Protein AF-A0A5J9TSY9-F1 (afdb_monomer)

Foldseek 3Di:
DCPVVVVVVVVVVVVVVVVVVVVVPDPPQCPVLLVQLCVQCLQQFFPDDDGDQHDPSNLVSLVPGQLLSSQVPQEPVNCVTGPLVSSQVNCVVSVNHHDAQRGRYPDHRHDPDPDVVCVVVVVPDDDDDDDDDDDDDDDDDDDDPDDDDD

Solvent-accessible surface area (backbone atoms only — not comparable to full-atom values): 9417 Å² total; per-residue (Å²): 144,57,68,84,60,48,53,60,52,52,52,52,53,50,52,50,54,50,56,65,59,54,68,76,78,50,86,81,72,45,57,69,48,39,53,49,36,48,71,56,30,41,81,33,22,33,53,68,80,73,85,41,85,74,53,71,70,24,46,51,40,55,66,75,39,61,59,57,54,32,21,65,70,39,45,77,74,53,51,72,54,29,27,51,70,40,45,48,50,49,28,41,78,62,74,46,63,59,64,67,71,39,57,28,44,95,43,65,39,66,73,79,81,82,50,84,77,59,66,77,60,71,80,74,76,84,75,79,85,77,78,85,76,88,82,86,82,90,82,88,79,86,82,83,82,79,76,86,86,135

InterPro domains:
  IPR016140 Bifunctional inhibitor/plant lipid transfer protein/seed storage helical domain [PF14368] (18-104)
  IPR036312 Bifunctional inhibitor/plant lipid transfer protein/seed storage helical domain superfamily [G3DSA:1.10.110.10] (27-101)

Structure (mmCIF, N/CA/C/O backbone):
data_AF-A0A5J9TSY9-F1
#
_entry.id   AF-A0A5J9TSY9-F1
#
loop_
_atom_site.group_PDB
_atom_site.id
_atom_site.type_symbol
_atom_site.label_atom_id
_atom_site.label_alt_id
_atom_site.label_comp_id
_atom_site.label_asym_id
_atom_site.label_entity_id
_atom_site.label_seq_id
_atom_site.pdbx_PDB_ins_code
_atom_site.Cartn_x
_atom_site.Cartn_y
_atom_site.Cartn_z
_atom_site.occupancy
_atom_site.B_iso_or_equiv
_atom_site.auth_seq_id
_atom_site.auth_comp_id
_atom_site.auth_asym_id
_atom_site.auth_atom_id
_atom_site.pdbx_PDB_model_num
ATOM 1 N N . MET A 1 1 ? -5.696 26.879 50.122 1.00 52.91 1 MET A N 1
ATOM 2 C CA . MET A 1 1 ? -6.184 27.651 48.958 1.00 52.91 1 MET A CA 1
ATOM 3 C C . MET A 1 1 ? -5.716 26.985 47.665 1.00 52.91 1 MET A C 1
ATOM 5 O O . MET A 1 1 ? -4.728 27.413 47.099 1.00 52.91 1 MET A O 1
ATOM 9 N N . THR A 1 2 ? -6.367 25.924 47.191 1.00 59.03 2 THR A N 1
ATOM 10 C CA . THR A 1 2 ? -5.987 25.299 45.899 1.00 59.03 2 THR A CA 1
ATOM 11 C C . THR A 1 2 ? -7.194 24.844 45.076 1.00 59.03 2 THR A C 1
ATOM 13 O O . THR A 1 2 ? -7.030 24.265 44.011 1.00 59.03 2 THR A O 1
ATOM 16 N N . MET A 1 3 ? -8.429 25.166 45.481 1.00 60.69 3 MET A N 1
ATOM 17 C CA . MET A 1 3 ? -9.629 24.789 44.714 1.00 60.69 3 MET A CA 1
ATOM 18 C C . MET A 1 3 ? -9.747 25.540 43.376 1.00 60.69 3 MET A C 1
ATOM 20 O O . MET A 1 3 ? -10.256 24.981 42.415 1.00 60.69 3 MET A O 1
ATOM 24 N N . LYS A 1 4 ? -9.196 26.760 43.269 1.00 62.47 4 LYS A N 1
ATOM 25 C CA . LYS A 1 4 ? -9.223 27.566 42.030 1.00 62.47 4 LYS A CA 1
ATOM 26 C C . LYS A 1 4 ? -8.363 26.991 40.899 1.00 62.47 4 LYS A C 1
ATOM 28 O O . LYS A 1 4 ? -8.688 27.205 39.742 1.00 62.47 4 LYS A O 1
ATOM 33 N N . VAL A 1 5 ? -7.303 26.249 41.233 1.00 71.19 5 VAL A N 1
ATOM 34 C CA . VAL A 1 5 ? -6.405 25.603 40.254 1.00 71.19 5 VAL A CA 1
ATOM 35 C C . VAL A 1 5 ? -6.783 24.132 40.043 1.00 71.19 5 VAL A C 1
ATOM 37 O O . VAL A 1 5 ? -6.597 23.589 38.963 1.00 71.19 5 VAL A O 1
ATOM 40 N N . THR A 1 6 ? -7.410 23.497 41.037 1.00 71.00 6 THR A N 1
ATOM 41 C CA . THR A 1 6 ? -7.872 22.103 40.923 1.00 71.00 6 THR A CA 1
ATOM 42 C C . THR A 1 6 ? -9.030 21.958 39.928 1.00 71.00 6 THR A C 1
ATOM 44 O O . THR A 1 6 ? -9.054 21.003 39.160 1.00 71.00 6 THR A O 1
ATOM 47 N N . ILE A 1 7 ? -9.964 22.917 39.889 1.00 76.75 7 ILE A N 1
ATOM 48 C CA . ILE A 1 7 ? -11.104 22.896 38.954 1.00 76.75 7 ILE A CA 1
ATOM 49 C C . ILE A 1 7 ? -10.658 22.902 37.476 1.00 76.75 7 ILE A C 1
ATOM 51 O O . ILE A 1 7 ? -11.081 22.005 36.749 1.00 76.75 7 ILE A O 1
ATOM 55 N N . PRO A 1 8 ? -9.792 23.823 36.997 1.00 78.06 8 PRO A N 1
ATOM 56 C CA . PRO A 1 8 ? -9.350 23.799 35.602 1.00 78.06 8 PRO A CA 1
ATOM 57 C C . PRO A 1 8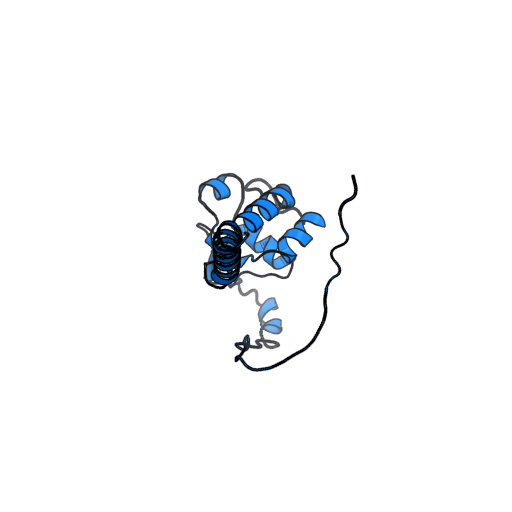 ? -8.531 22.546 35.262 1.00 78.06 8 PRO A C 1
ATOM 59 O O . PRO A 1 8 ? -8.654 22.034 34.153 1.00 78.06 8 PRO A O 1
ATOM 62 N N . ILE A 1 9 ? -7.764 21.997 36.214 1.00 81.81 9 ILE A N 1
ATOM 63 C CA . ILE A 1 9 ? -7.042 20.728 36.022 1.00 81.81 9 ILE A CA 1
ATOM 64 C C . ILE A 1 9 ? -8.026 19.567 35.821 1.00 81.81 9 ILE A C 1
ATOM 66 O O . ILE A 1 9 ? -7.845 18.766 34.907 1.00 81.81 9 ILE A O 1
ATOM 70 N N . LEU A 1 10 ? -9.091 19.487 36.625 1.00 81.38 10 LEU A N 1
ATOM 71 C CA . LEU A 1 10 ? -10.118 18.449 36.485 1.00 81.38 10 LEU A CA 1
ATOM 72 C C . LEU A 1 10 ? -10.857 18.549 35.145 1.00 81.38 10 LEU A C 1
ATOM 74 O O . LEU A 1 10 ? -11.075 17.528 34.495 1.00 81.38 10 LEU A O 1
ATOM 78 N N . VAL A 1 11 ? -11.187 19.766 34.704 1.00 85.38 11 VAL A N 1
ATOM 79 C CA . VAL A 1 11 ? -11.820 20.002 33.395 1.00 85.38 11 VAL A CA 1
ATOM 80 C C . VAL A 1 11 ? -10.889 19.587 32.255 1.00 85.38 11 VAL A C 1
ATOM 82 O O . VAL A 1 11 ? -11.332 18.924 31.320 1.00 85.38 11 VAL A O 1
ATOM 85 N N . PHE A 1 12 ? -9.598 19.911 32.349 1.00 81.06 12 PHE A N 1
ATOM 86 C CA . PHE A 1 12 ? -8.607 19.539 31.340 1.00 81.06 12 PHE A CA 1
ATOM 87 C C . PHE A 1 12 ? -8.423 18.019 31.240 1.00 81.06 12 PHE A C 1
ATOM 89 O O . PHE A 1 12 ? -8.441 17.460 30.144 1.00 81.06 12 PHE A O 1
ATOM 96 N N . VAL A 1 13 ? -8.324 17.327 32.381 1.00 82.81 13 VAL A N 1
ATOM 97 C CA . VAL A 1 13 ? -8.238 15.860 32.422 1.00 82.81 13 VAL A CA 1
ATOM 98 C C . VAL A 1 13 ? -9.510 15.229 31.855 1.00 82.81 13 VAL A C 1
ATOM 100 O O . VAL A 1 13 ? -9.420 14.297 31.057 1.00 82.81 13 VAL A O 1
ATOM 103 N N . PHE A 1 14 ? -10.692 15.736 32.208 1.00 79.06 14 PHE A N 1
ATOM 104 C CA . PHE A 1 14 ? -11.956 15.227 31.674 1.00 79.06 14 PHE A CA 1
ATOM 105 C C . PHE A 1 14 ? -12.041 15.408 30.154 1.00 79.06 14 PHE A C 1
ATOM 107 O O . PHE A 1 14 ? -12.327 14.444 29.449 1.00 79.06 14 PHE A O 1
ATOM 114 N N . ALA A 1 15 ? -11.694 16.592 29.641 1.00 78.50 15 ALA A N 1
ATOM 115 C CA . ALA A 1 15 ? -11.655 16.879 28.208 1.00 78.50 15 ALA A CA 1
ATOM 116 C C . ALA A 1 15 ? -10.664 15.980 27.447 1.00 78.50 15 ALA A C 1
ATOM 118 O O . ALA A 1 15 ? -10.973 15.531 26.346 1.00 78.50 15 ALA A O 1
ATOM 119 N N . PHE A 1 16 ? -9.509 15.658 28.037 1.00 74.88 16 PHE A N 1
ATOM 120 C CA . PHE A 1 16 ? -8.519 14.766 27.425 1.00 74.88 16 PHE A CA 1
ATOM 121 C C . 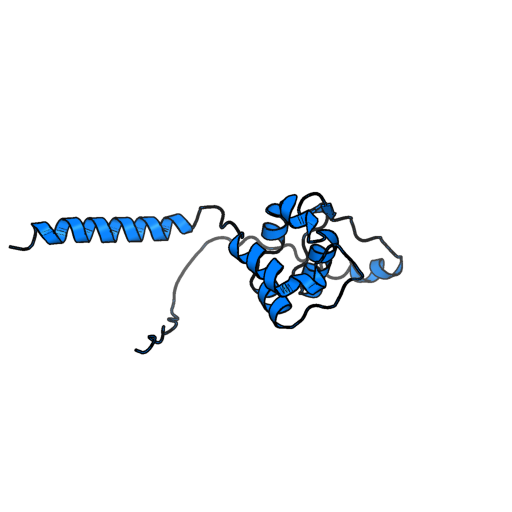PHE A 1 16 ? -8.984 13.296 27.387 1.00 74.88 16 PHE A C 1
ATOM 123 O O . PHE A 1 16 ? -8.795 12.603 26.387 1.00 74.88 16 PHE A O 1
ATOM 130 N N . ASN A 1 17 ? -9.648 12.812 28.444 1.00 72.56 17 ASN A N 1
ATOM 131 C CA . ASN A 1 17 ? -10.242 11.464 28.470 1.00 72.56 17 ASN A CA 1
ATOM 132 C C . ASN A 1 17 ? -11.418 11.337 27.488 1.00 72.56 17 ASN A C 1
ATOM 134 O O . ASN A 1 17 ? -11.547 10.348 26.774 1.00 72.56 17 ASN A O 1
ATOM 138 N N . VAL A 1 18 ? -12.243 12.379 27.409 1.00 72.25 18 VAL A N 1
ATOM 139 C CA . VAL A 1 18 ? -13.262 12.570 26.374 1.00 72.25 18 VAL A CA 1
ATOM 140 C C . VAL A 1 18 ? -12.576 12.452 25.008 1.00 72.25 18 VAL A C 1
ATOM 142 O O . VAL A 1 18 ? -12.808 11.475 24.308 1.00 72.25 18 VAL A O 1
ATOM 145 N N . PHE A 1 19 ? -11.618 13.316 24.672 1.00 63.31 19 PHE A N 1
ATOM 146 C CA . PHE A 1 19 ? -10.931 13.318 23.371 1.00 63.31 19 PHE A CA 1
ATOM 147 C C . PHE A 1 19 ? -10.300 11.968 22.970 1.00 63.31 19 PHE A C 1
ATOM 149 O O . PHE A 1 19 ? -10.428 11.543 21.824 1.00 63.31 19 PHE A O 1
ATOM 156 N N . THR A 1 20 ? -9.670 11.261 23.912 1.00 60.94 20 THR A N 1
ATOM 157 C CA . THR A 1 20 ? -9.077 9.932 23.658 1.00 60.94 20 THR A CA 1
ATOM 158 C C . THR A 1 20 ? -10.119 8.834 23.428 1.00 60.94 20 THR A C 1
ATOM 160 O O . THR A 1 20 ? -9.847 7.894 22.688 1.00 60.94 20 THR A O 1
ATOM 163 N N . THR A 1 21 ? -11.322 8.951 23.997 1.00 54.72 21 THR A N 1
ATOM 164 C CA . THR A 1 21 ? -12.419 7.991 23.769 1.00 54.72 21 THR A CA 1
ATOM 165 C C . THR A 1 21 ? -13.199 8.262 22.476 1.00 54.72 21 THR A C 1
ATOM 167 O O . THR A 1 21 ? -13.691 7.311 21.870 1.00 54.72 21 THR A O 1
ATOM 170 N N . TYR A 1 22 ? -13.241 9.506 21.972 1.00 60.03 22 TYR A N 1
ATOM 171 C CA . TYR A 1 22 ? -13.848 9.811 20.658 1.00 60.03 22 TYR A CA 1
ATOM 172 C C . TYR A 1 22 ? -13.035 9.291 19.464 1.00 60.03 22 TYR A C 1
ATOM 174 O O . TYR A 1 22 ? -13.604 9.102 18.392 1.00 60.03 22 TYR A O 1
ATOM 182 N N . GLN A 1 23 ? -11.745 8.973 19.634 1.00 55.75 23 GLN A N 1
ATOM 183 C CA . GLN A 1 23 ? -10.943 8.326 18.580 1.00 55.75 23 GLN A CA 1
ATOM 184 C C . GLN A 1 23 ? -11.368 6.871 18.286 1.00 55.75 23 GLN A C 1
ATOM 186 O O . GLN A 1 23 ? -10.805 6.234 17.402 1.00 55.75 23 GLN A O 1
ATOM 191 N N . SER A 1 24 ? -12.373 6.341 18.995 1.00 50.19 24 SER A N 1
ATOM 192 C CA . SER A 1 24 ? -12.895 4.981 18.813 1.00 50.19 24 SER A CA 1
ATOM 193 C C . SER A 1 24 ? -14.087 4.879 17.843 1.00 50.1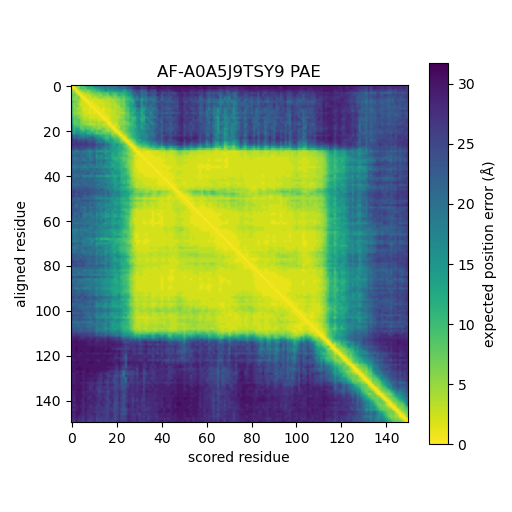9 24 SER A C 1
ATOM 195 O O . SER A 1 24 ? -14.608 3.780 17.655 1.00 50.19 24 SER A O 1
ATOM 197 N N . CYS A 1 25 ? -14.560 5.979 17.247 1.00 50.19 25 CYS A N 1
ATOM 198 C CA . CYS A 1 25 ? -15.652 5.933 16.258 1.00 50.19 25 CYS A CA 1
ATOM 199 C C . CYS A 1 25 ? -15.608 7.096 15.246 1.00 50.19 25 CYS A C 1
ATOM 201 O O . CYS A 1 25 ? -16.634 7.508 14.713 1.00 50.19 25 CYS A O 1
ATOM 203 N N . GLY A 1 26 ? -14.425 7.665 15.011 1.00 50.56 26 GLY A N 1
ATOM 204 C CA . GLY A 1 26 ? -14.143 8.378 13.766 1.00 50.56 26 GLY A CA 1
ATOM 205 C C . GLY A 1 26 ? 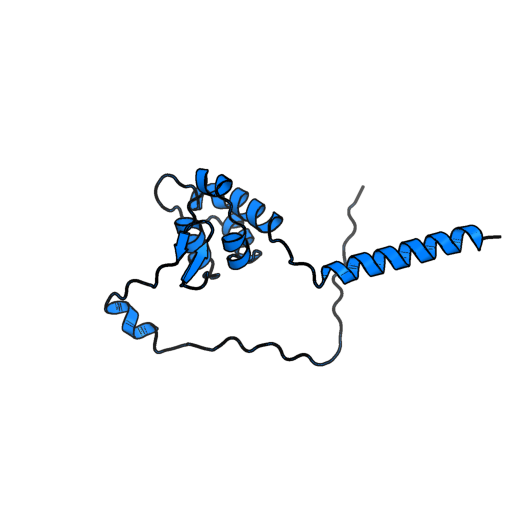-13.522 7.379 12.796 1.00 50.56 26 GLY A C 1
ATOM 206 O O . GLY A 1 26 ? -12.801 6.490 13.250 1.00 50.56 26 GLY A O 1
ATOM 207 N N . GLU A 1 27 ? -13.822 7.480 11.500 1.00 52.31 27 GLU A N 1
ATOM 208 C CA . GLU A 1 27 ? -13.092 6.759 10.449 1.00 52.31 27 GLU A CA 1
ATOM 209 C C . GLU A 1 27 ? -11.590 6.917 10.745 1.00 52.31 27 GLU A C 1
ATOM 211 O O . GLU A 1 27 ? -11.076 8.036 10.766 1.00 52.31 27 GLU A O 1
ATOM 216 N N . GLN A 1 28 ? -10.901 5.830 11.111 1.00 57.59 28 GLN A N 1
ATOM 217 C CA . GLN A 1 28 ? -9.447 5.868 11.212 1.00 57.59 28 GLN A CA 1
ATOM 218 C C . GLN A 1 28 ? -8.944 6.031 9.787 1.00 57.59 28 GLN A C 1
ATOM 220 O O . GLN A 1 28 ? -8.811 5.057 9.048 1.00 57.59 28 GLN A O 1
ATOM 225 N N . ASP A 1 29 ? -8.729 7.277 9.381 1.00 78.44 29 ASP A N 1
ATOM 226 C CA . ASP A 1 29 ? -8.183 7.562 8.072 1.00 78.44 29 ASP A CA 1
ATOM 227 C C . ASP A 1 29 ? -6.778 6.954 7.996 1.00 78.44 29 ASP A C 1
ATOM 229 O O . ASP A 1 29 ? -5.842 7.382 8.673 1.00 78.44 29 ASP A O 1
ATOM 233 N N . CYS A 1 30 ? -6.606 5.953 7.137 1.00 90.38 30 CYS A N 1
ATOM 234 C CA . CYS A 1 30 ? -5.334 5.269 6.887 1.00 90.38 30 CYS A CA 1
ATOM 235 C C . CYS A 1 30 ? -4.335 6.134 6.092 1.00 90.38 30 CYS A C 1
ATOM 237 O O . CYS A 1 30 ? -3.527 5.612 5.322 1.00 90.38 30 CYS A O 1
ATOM 239 N N . HIS A 1 31 ? -4.376 7.461 6.234 1.00 90.25 31 HIS A N 1
ATOM 240 C CA . HIS A 1 31 ? -3.492 8.375 5.515 1.00 90.25 31 HIS A CA 1
ATOM 241 C C . HIS A 1 31 ? -2.026 8.163 5.899 1.00 90.25 31 HIS A C 1
ATOM 243 O O . HIS A 1 31 ? -1.180 8.058 5.015 1.00 90.25 31 HIS A O 1
ATOM 249 N N . GLU A 1 32 ? -1.720 8.021 7.189 1.00 90.31 32 GLU A N 1
ATOM 250 C CA . GLU A 1 32 ? -0.345 7.766 7.643 1.00 90.31 32 GLU A CA 1
ATOM 251 C C . GLU A 1 32 ? 0.183 6.424 7.120 1.00 90.31 32 GLU A C 1
ATOM 253 O O . GLU A 1 32 ? 1.323 6.315 6.668 1.00 90.31 32 GLU A O 1
ATOM 258 N N . GLU A 1 33 ? -0.675 5.405 7.121 1.00 92.69 33 GLU A N 1
ATOM 259 C CA . GLU A 1 33 ? -0.365 4.086 6.580 1.00 92.69 33 GLU A CA 1
ATOM 260 C C . GLU A 1 33 ? -0.141 4.128 5.065 1.00 92.69 33 GLU A C 1
ATOM 262 O O . GLU A 1 33 ? 0.815 3.528 4.567 1.00 92.69 33 GLU A O 1
ATOM 267 N N . LYS A 1 34 ? -0.985 4.870 4.337 1.00 94.00 34 LYS A N 1
ATOM 268 C CA . LYS A 1 34 ? -0.859 5.108 2.895 1.00 94.00 34 LYS A CA 1
ATOM 269 C C . LYS A 1 34 ? 0.503 5.722 2.579 1.00 94.00 34 LYS A C 1
ATOM 271 O O . LYS A 1 34 ? 1.239 5.164 1.765 1.00 94.00 34 LYS A O 1
ATOM 276 N N . GLU A 1 35 ? 0.857 6.817 3.248 1.00 93.69 35 GLU A N 1
ATOM 277 C CA . GLU A 1 35 ? 2.138 7.506 3.048 1.00 93.69 35 GLU A CA 1
ATOM 278 C C . GLU A 1 35 ? 3.327 6.601 3.405 1.00 93.69 35 GLU A C 1
ATOM 280 O O . GLU A 1 35 ? 4.317 6.545 2.671 1.00 93.69 35 GLU A O 1
ATOM 285 N N . LEU A 1 36 ? 3.222 5.815 4.483 1.00 94.50 36 LEU A N 1
ATOM 286 C CA . LEU A 1 36 ? 4.260 4.860 4.873 1.00 94.50 36 LEU A CA 1
ATOM 287 C C . LEU A 1 36 ? 4.462 3.770 3.812 1.00 94.50 36 LEU A C 1
ATOM 289 O O . LEU A 1 36 ? 5.604 3.476 3.440 1.00 94.50 36 LEU A O 1
ATOM 293 N N . VAL A 1 37 ? 3.377 3.173 3.313 1.00 95.06 37 VAL A N 1
ATOM 294 C CA . VAL A 1 37 ? 3.433 2.159 2.250 1.00 95.06 37 VAL A CA 1
ATOM 295 C C . VAL A 1 37 ? 4.006 2.771 0.978 1.00 95.06 37 VAL A C 1
ATOM 297 O O . VAL A 1 37 ? 4.915 2.185 0.392 1.00 95.06 37 VAL A O 1
ATOM 300 N N . MET A 1 38 ? 3.563 3.963 0.578 1.00 94.25 38 MET A N 1
ATOM 301 C CA . MET A 1 38 ? 4.104 4.649 -0.596 1.00 94.25 38 MET A CA 1
ATOM 302 C C . MET A 1 38 ? 5.603 4.902 -0.460 1.00 94.25 38 MET A C 1
ATOM 304 O O . MET A 1 38 ? 6.367 4.503 -1.337 1.00 94.25 38 MET A O 1
ATOM 308 N N . ALA A 1 39 ? 6.049 5.449 0.670 1.00 95.25 39 ALA A N 1
ATOM 309 C CA . ALA A 1 39 ? 7.458 5.743 0.909 1.00 95.25 39 ALA A CA 1
ATOM 310 C C . ALA A 1 39 ? 8.339 4.480 0.943 1.00 95.25 39 ALA A C 1
ATOM 312 O O . ALA A 1 39 ? 9.448 4.476 0.405 1.00 95.25 39 ALA A O 1
ATOM 313 N N . LYS A 1 40 ? 7.877 3.391 1.573 1.00 96.06 40 LYS A N 1
ATOM 314 C CA . LYS A 1 40 ? 8.673 2.157 1.729 1.00 96.06 40 LYS A CA 1
ATOM 315 C C . LYS A 1 40 ? 8.600 1.226 0.522 1.00 96.06 40 LYS A C 1
ATOM 317 O O . LYS A 1 40 ? 9.541 0.462 0.299 1.00 96.06 40 LYS A O 1
ATOM 322 N N . CYS A 1 41 ? 7.510 1.270 -0.236 1.00 96.06 41 CYS A N 1
ATOM 323 C CA . CYS A 1 41 ? 7.233 0.346 -1.334 1.00 96.06 41 CYS A CA 1
ATOM 324 C C . CYS A 1 41 ? 7.334 0.982 -2.722 1.00 96.06 41 CYS A C 1
ATOM 326 O O . CYS A 1 41 ? 7.044 0.291 -3.698 1.00 96.06 41 CYS A O 1
ATOM 328 N N . ILE A 1 42 ? 7.758 2.248 -2.844 1.00 94.38 42 ILE A N 1
ATOM 329 C CA . ILE A 1 42 ? 7.771 2.986 -4.120 1.00 94.38 42 ILE A CA 1
ATOM 330 C C . ILE A 1 42 ? 8.433 2.215 -5.271 1.00 94.38 42 ILE A C 1
ATOM 332 O O . ILE A 1 42 ? 7.904 2.188 -6.377 1.00 94.38 42 ILE A O 1
ATOM 336 N N . ALA A 1 43 ? 9.530 1.500 -5.006 1.00 92.81 43 ALA A N 1
ATOM 337 C CA . ALA A 1 43 ? 10.229 0.694 -6.010 1.00 92.81 43 ALA A CA 1
ATOM 338 C C . ALA A 1 43 ? 9.376 -0.461 -6.575 1.00 92.81 43 ALA A C 1
ATOM 340 O O . ALA A 1 43 ? 9.561 -0.868 -7.717 1.00 92.81 43 ALA A O 1
ATOM 341 N N . THR A 1 44 ? 8.432 -0.979 -5.787 1.00 93.50 44 THR A N 1
ATOM 342 C CA . THR A 1 44 ? 7.511 -2.053 -6.179 1.00 93.50 44 THR A CA 1
ATOM 343 C C . THR A 1 44 ? 6.249 -1.507 -6.843 1.00 93.50 44 THR A C 1
ATOM 345 O O . THR A 1 44 ? 5.761 -2.090 -7.811 1.00 93.50 44 THR A O 1
ATOM 348 N N . ILE A 1 45 ? 5.713 -0.393 -6.334 1.00 95.12 45 ILE A N 1
ATOM 349 C CA . ILE A 1 45 ? 4.401 0.133 -6.744 1.00 95.12 45 ILE A CA 1
ATOM 350 C C . ILE A 1 45 ? 4.475 1.270 -7.761 1.00 95.12 45 ILE A C 1
ATOM 352 O O . ILE A 1 45 ? 3.429 1.747 -8.184 1.00 95.12 45 ILE A O 1
ATOM 356 N N . THR A 1 46 ? 5.667 1.714 -8.163 1.00 94.38 46 THR A N 1
ATOM 357 C CA . THR A 1 46 ? 5.832 2.795 -9.144 1.00 94.38 46 THR A CA 1
ATOM 358 C C . THR A 1 46 ? 5.060 2.525 -10.440 1.00 94.38 46 THR A C 1
ATOM 360 O O . THR A 1 46 ? 4.960 1.383 -10.894 1.00 94.38 46 THR A O 1
ATOM 363 N N . ASN A 1 47 ? 4.512 3.570 -11.060 1.00 92.56 47 ASN A N 1
ATOM 364 C CA . ASN A 1 47 ? 3.821 3.488 -12.350 1.00 92.56 47 ASN A CA 1
ATOM 365 C C . ASN A 1 47 ? 4.704 2.835 -13.437 1.00 92.56 47 ASN A C 1
ATOM 367 O O . ASN A 1 47 ? 4.255 1.960 -14.177 1.00 92.56 47 ASN A O 1
ATOM 371 N N . HIS A 1 48 ? 5.992 3.169 -13.470 1.00 88.94 48 HIS A N 1
ATOM 372 C CA . HIS A 1 48 ? 6.882 2.767 -14.556 1.00 88.94 48 HIS A CA 1
ATOM 373 C C . HIS A 1 48 ? 7.531 1.392 -14.343 1.00 88.94 48 HIS A C 1
ATOM 375 O O . HIS A 1 48 ? 7.694 0.914 -13.223 1.00 88.94 48 HIS A O 1
ATOM 381 N N . GLY A 1 49 ? 7.921 0.744 -15.442 1.00 89.94 49 GLY A N 1
ATOM 382 C CA . GLY A 1 49 ? 8.696 -0.499 -15.414 1.00 89.94 49 GLY A CA 1
ATOM 383 C C . GLY A 1 49 ? 7.931 -1.749 -14.948 1.00 89.94 49 GLY A C 1
ATOM 384 O O . GLY A 1 49 ? 6.724 -1.698 -14.686 1.00 89.94 49 GLY A O 1
ATOM 385 N N . PRO A 1 50 ? 8.621 -2.901 -14.870 1.00 91.12 50 PRO A N 1
ATOM 386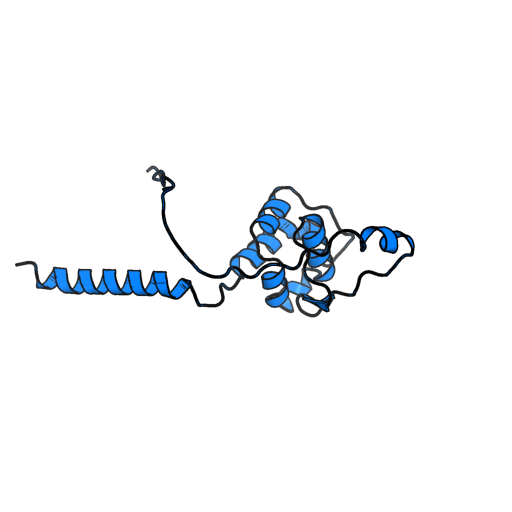 C CA . PRO A 1 50 ? 8.042 -4.156 -14.400 1.00 91.12 50 PRO A CA 1
ATOM 387 C C . PRO A 1 50 ? 7.784 -4.140 -12.885 1.00 91.12 50 PRO A C 1
ATOM 389 O O . PRO A 1 50 ? 8.269 -3.277 -12.156 1.00 91.12 50 PRO A O 1
ATOM 392 N N . TYR A 1 51 ? 6.999 -5.104 -12.402 1.00 91.62 51 TYR A N 1
ATOM 393 C CA . TYR A 1 51 ? 6.805 -5.312 -10.968 1.00 91.62 51 TYR A CA 1
ATOM 394 C C . TYR A 1 51 ? 8.093 -5.853 -10.334 1.00 91.62 51 TYR A C 1
ATOM 396 O O . TYR A 1 51 ? 8.603 -6.891 -10.757 1.00 91.62 51 TYR A O 1
ATOM 404 N N . ALA A 1 52 ? 8.603 -5.152 -9.321 1.00 91.75 52 ALA A N 1
ATOM 405 C CA . ALA A 1 52 ? 9.762 -5.575 -8.546 1.00 91.75 52 ALA A CA 1
ATOM 406 C C . ALA A 1 52 ? 9.317 -6.139 -7.186 1.00 91.75 52 ALA A C 1
ATOM 408 O O . ALA A 1 52 ? 8.523 -5.492 -6.499 1.00 91.75 52 ALA A O 1
ATOM 409 N N . PRO A 1 53 ? 9.826 -7.308 -6.758 1.00 91.44 53 PRO A N 1
ATOM 410 C CA . PRO A 1 53 ? 9.411 -7.923 -5.503 1.00 91.44 53 PRO A CA 1
ATOM 411 C C . PRO A 1 53 ? 9.704 -7.012 -4.295 1.00 91.44 53 PRO A C 1
ATOM 413 O O . PRO A 1 53 ? 10.739 -6.343 -4.265 1.00 91.44 53 PRO A O 1
ATOM 416 N N . PRO A 1 54 ? 8.824 -6.988 -3.276 1.00 94.38 54 PRO A N 1
ATOM 417 C CA . PRO A 1 54 ? 8.965 -6.077 -2.147 1.00 94.38 54 PRO A CA 1
ATOM 418 C C . PRO A 1 54 ? 10.076 -6.496 -1.183 1.00 94.38 54 PRO A C 1
ATOM 420 O O . PRO A 1 54 ? 10.173 -7.663 -0.779 1.00 94.38 54 PRO A O 1
ATOM 423 N N . ASN A 1 55 ? 10.840 -5.499 -0.734 1.00 94.69 55 ASN A N 1
ATOM 424 C CA . ASN A 1 55 ? 11.836 -5.626 0.330 1.00 94.69 55 ASN A CA 1
ATOM 425 C C . ASN A 1 55 ? 11.174 -5.829 1.706 1.00 94.69 55 ASN A C 1
ATOM 427 O O . ASN A 1 55 ? 10.013 -5.473 1.913 1.00 94.69 55 ASN A O 1
ATOM 431 N N . LEU A 1 56 ? 11.933 -6.335 2.682 1.00 95.19 56 LEU A N 1
ATOM 432 C CA . LEU A 1 56 ? 11.456 -6.567 4.053 1.00 95.19 56 LEU A CA 1
ATOM 433 C C . LEU A 1 56 ? 10.734 -5.361 4.703 1.00 95.19 56 LEU A C 1
ATOM 435 O O . LEU A 1 56 ? 9.624 -5.567 5.195 1.00 95.19 56 LEU A O 1
ATOM 439 N N . PRO A 1 57 ? 11.266 -4.118 4.681 1.00 94.62 57 PRO A N 1
ATOM 440 C CA . PRO A 1 57 ? 10.571 -2.972 5.276 1.00 94.62 57 PRO A CA 1
ATOM 441 C C . PRO A 1 57 ? 9.243 -2.650 4.581 1.00 94.62 57 PRO A C 1
ATOM 443 O O . PRO A 1 57 ? 8.285 -2.264 5.242 1.00 94.62 57 PRO A O 1
ATOM 446 N N . CYS A 1 58 ? 9.157 -2.853 3.263 1.00 95.94 58 CYS A N 1
ATOM 447 C CA . CYS A 1 58 ? 7.905 -2.691 2.528 1.00 95.94 58 CYS A CA 1
ATOM 448 C C . CYS A 1 58 ? 6.869 -3.735 2.973 1.00 95.94 58 CYS A C 1
ATOM 450 O O . CYS A 1 58 ? 5.726 -3.391 3.264 1.00 95.94 58 CYS A O 1
ATOM 452 N N . ARG A 1 59 ? 7.275 -5.005 3.111 1.00 96.19 59 ARG A N 1
ATOM 453 C CA . ARG A 1 59 ? 6.375 -6.063 3.598 1.00 9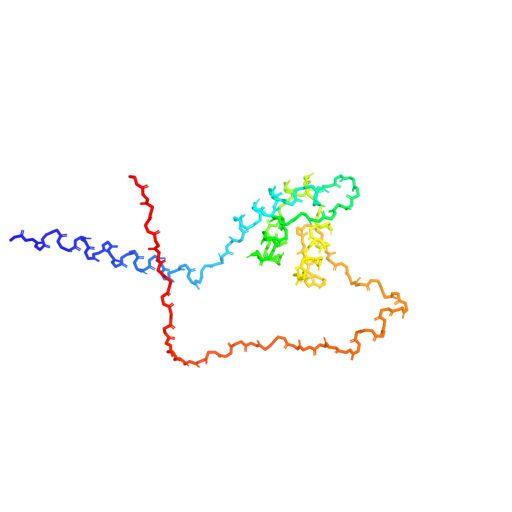6.19 59 ARG A CA 1
ATOM 454 C C . ARG A 1 59 ? 5.873 -5.789 5.012 1.00 96.19 59 ARG A C 1
ATOM 456 O O . ARG A 1 59 ? 4.710 -6.045 5.290 1.00 96.19 59 ARG A O 1
ATOM 463 N N . GLN A 1 60 ? 6.729 -5.267 5.890 1.00 96.25 60 GLN A N 1
ATOM 464 C CA . GLN A 1 60 ? 6.343 -4.892 7.253 1.00 96.25 60 GLN A CA 1
ATOM 465 C C . GLN A 1 60 ? 5.339 -3.738 7.269 1.00 96.25 60 GLN A C 1
ATOM 467 O O . GLN A 1 60 ? 4.363 -3.816 8.009 1.00 96.25 60 GLN A O 1
ATOM 472 N N . ALA A 1 61 ? 5.539 -2.719 6.427 1.00 95.88 61 ALA A N 1
ATOM 473 C CA . ALA A 1 61 ? 4.575 -1.633 6.271 1.00 95.88 61 ALA A CA 1
ATOM 474 C C . ALA A 1 61 ? 3.213 -2.182 5.822 1.00 95.88 61 ALA A C 1
ATOM 476 O O . ALA A 1 61 ? 2.222 -2.008 6.519 1.00 95.88 61 ALA A O 1
ATOM 477 N N . VAL A 1 62 ? 3.178 -2.974 4.746 1.00 95.62 62 VAL A N 1
ATOM 478 C CA . VAL A 1 62 ? 1.937 -3.605 4.261 1.00 95.62 62 VAL A CA 1
ATOM 479 C C . VAL A 1 62 ? 1.301 -4.515 5.319 1.00 95.62 62 VAL A C 1
ATOM 481 O O . VAL A 1 62 ? 0.083 -4.544 5.468 1.00 95.62 62 VAL A O 1
ATOM 484 N N . ALA A 1 63 ? 2.103 -5.251 6.091 1.00 93.44 63 ALA A N 1
ATOM 485 C CA . ALA A 1 63 ? 1.605 -6.109 7.163 1.00 93.44 63 ALA A CA 1
ATOM 486 C C . ALA A 1 63 ? 0.950 -5.313 8.306 1.00 93.44 63 ALA A C 1
ATOM 488 O O . ALA A 1 63 ? -0.004 -5.802 8.915 1.00 93.44 63 ALA A O 1
ATOM 489 N N . ALA A 1 64 ? 1.428 -4.099 8.576 1.00 91.06 64 ALA A N 1
ATOM 490 C CA . ALA A 1 64 ? 0.865 -3.204 9.581 1.00 91.06 64 ALA A CA 1
ATOM 491 C C . ALA A 1 64 ? -0.355 -2.418 9.073 1.00 91.06 64 ALA A C 1
ATOM 493 O O . ALA A 1 64 ? -1.174 -2.022 9.890 1.00 91.06 64 ALA A O 1
ATOM 494 N N . SER A 1 65 ? -0.508 -2.254 7.756 1.00 92.75 65 SER A N 1
ATOM 495 C CA . SER A 1 65 ? -1.526 -1.376 7.170 1.00 92.75 65 SER A CA 1
ATOM 496 C C . SER A 1 65 ? -2.821 -2.066 6.729 1.00 92.75 65 SER A C 1
ATOM 498 O O . SER A 1 65 ? -2.830 -3.262 6.399 1.00 92.75 65 SER A O 1
ATOM 500 N N . ASP A 1 66 ? -3.911 -1.304 6.650 1.00 93.44 66 ASP A N 1
ATOM 501 C CA . ASP A 1 66 ? -5.156 -1.695 5.987 1.00 93.44 66 ASP A CA 1
ATOM 502 C C . ASP A 1 66 ? -5.111 -1.352 4.488 1.00 93.44 66 ASP A C 1
ATOM 504 O O . ASP A 1 66 ? -5.413 -0.244 4.041 1.00 93.44 66 ASP A O 1
ATOM 508 N N . MET A 1 67 ? -4.773 -2.359 3.679 1.00 93.81 67 MET A N 1
ATOM 509 C CA . MET A 1 67 ? -4.707 -2.227 2.222 1.00 93.81 67 MET A CA 1
ATOM 510 C C . MET A 1 67 ? -6.059 -1.899 1.574 1.00 93.81 67 MET A C 1
ATOM 512 O O . MET A 1 67 ? -6.079 -1.312 0.492 1.00 93.81 67 MET A O 1
ATOM 516 N N . VAL A 1 68 ? -7.186 -2.261 2.200 1.00 93.88 68 VAL A N 1
ATOM 517 C CA . VAL A 1 68 ? -8.521 -1.922 1.687 1.00 93.88 68 VAL A CA 1
ATOM 518 C C . VAL A 1 68 ? -8.787 -0.437 1.900 1.00 93.88 68 VAL A C 1
ATOM 520 O O . VAL A 1 68 ? -9.227 0.231 0.963 1.00 93.88 68 VAL A O 1
ATOM 523 N N . CYS A 1 69 ? -8.478 0.088 3.087 1.00 93.50 69 CYS A N 1
ATOM 524 C CA . CYS A 1 69 ? -8.583 1.519 3.358 1.00 93.50 69 CYS A CA 1
ATOM 525 C C . CYS A 1 69 ? -7.650 2.330 2.445 1.00 93.50 69 CYS A C 1
ATOM 527 O O . CYS A 1 69 ? -8.098 3.277 1.798 1.00 93.50 69 CYS A O 1
ATOM 529 N N . ILE A 1 70 ? -6.384 1.916 2.310 1.00 94.19 70 ILE A N 1
ATOM 530 C CA . ILE A 1 70 ? -5.402 2.582 1.436 1.00 94.19 70 ILE A CA 1
ATOM 531 C C . ILE A 1 70 ? -5.919 2.651 -0.003 1.00 94.19 70 ILE A C 1
ATOM 533 O O . ILE A 1 70 ? -5.836 3.689 -0.653 1.00 94.19 70 ILE A O 1
ATOM 537 N N . CYS A 1 71 ? -6.492 1.557 -0.506 1.00 94.50 71 CYS A N 1
ATOM 538 C CA . CYS A 1 71 ? -7.088 1.533 -1.836 1.00 94.50 71 CYS A CA 1
ATOM 539 C C . CYS A 1 71 ? -8.275 2.500 -1.976 1.00 94.50 71 CYS A C 1
ATOM 541 O O . CYS A 1 71 ? -8.454 3.079 -3.045 1.00 94.50 71 CYS A O 1
ATOM 543 N N . ARG A 1 72 ? -9.079 2.706 -0.929 1.00 92.25 72 ARG A N 1
ATOM 544 C CA . ARG A 1 72 ? -10.203 3.659 -0.957 1.00 92.25 72 ARG A CA 1
ATOM 545 C C . ARG A 1 72 ? -9.748 5.117 -0.918 1.00 92.25 72 ARG A C 1
ATOM 547 O O . ARG A 1 72 ? -10.395 5.952 -1.539 1.00 92.25 72 ARG A O 1
ATOM 554 N N . THR A 1 73 ? -8.659 5.412 -0.211 1.00 92.06 73 THR A N 1
ATOM 555 C CA . THR A 1 73 ? -8.121 6.773 -0.036 1.00 92.06 73 THR A CA 1
ATOM 556 C C . THR A 1 73 ? -7.058 7.153 -1.073 1.00 92.06 73 THR A C 1
ATOM 558 O O . THR A 1 73 ? -6.521 8.261 -1.030 1.00 92.06 73 THR A O 1
ATOM 561 N N . LEU A 1 74 ? -6.755 6.256 -2.019 1.00 92.88 74 LEU A N 1
ATOM 562 C CA . LEU A 1 74 ? -5.791 6.490 -3.090 1.00 92.88 74 LEU A CA 1
ATOM 563 C C . LEU A 1 74 ? -6.293 7.590 -4.037 1.00 92.88 74 LEU A C 1
ATOM 565 O O . LEU A 1 74 ? -7.309 7.428 -4.714 1.00 92.88 74 LEU A O 1
ATOM 569 N N . SER A 1 75 ? -5.571 8.708 -4.085 1.00 92.19 75 SER A N 1
ATOM 570 C CA . SER A 1 75 ? -5.956 9.878 -4.876 1.00 92.19 75 SER A CA 1
ATOM 571 C C . SER A 1 75 ? -5.383 9.840 -6.297 1.00 92.19 75 SER A C 1
ATOM 573 O O . SER A 1 75 ? -4.388 9.169 -6.566 1.00 92.19 75 SER A O 1
ATOM 575 N N . HIS A 1 76 ? -5.952 10.630 -7.212 1.00 91.19 76 HIS A N 1
ATOM 576 C CA . HIS A 1 76 ? -5.403 10.784 -8.567 1.00 91.19 76 HIS A CA 1
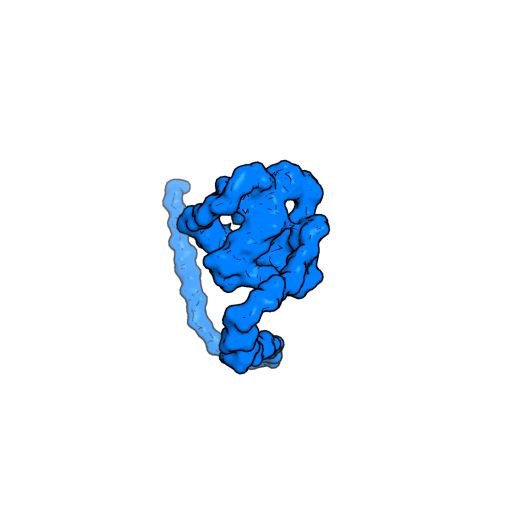ATOM 577 C C . HIS A 1 76 ? -3.961 11.305 -8.581 1.00 91.19 76 HIS A C 1
ATOM 579 O O . HIS A 1 76 ? -3.197 10.954 -9.475 1.00 91.19 76 HIS A O 1
ATOM 585 N N . LEU A 1 77 ? -3.584 12.135 -7.601 1.00 90.69 77 LEU A N 1
ATOM 586 C CA . LEU A 1 77 ? -2.211 12.620 -7.468 1.00 90.69 77 LEU A CA 1
ATOM 587 C C . LEU A 1 77 ? -1.262 11.469 -7.143 1.00 90.69 77 LEU A C 1
ATOM 589 O O . LEU A 1 77 ? -0.202 11.368 -7.756 1.00 90.69 77 LEU A O 1
ATOM 593 N N . ASP A 1 78 ? -1.674 10.557 -6.263 1.00 92.00 78 ASP A N 1
ATOM 594 C CA . ASP A 1 78 ? -0.891 9.364 -5.947 1.00 92.00 78 ASP A CA 1
ATOM 595 C C . ASP A 1 78 ? -0.702 8.498 -7.205 1.00 92.00 78 ASP A C 1
ATOM 597 O O . ASP A 1 78 ? 0.422 8.111 -7.535 1.00 92.00 78 ASP A O 1
ATOM 601 N N . GLU A 1 79 ? -1.776 8.285 -7.976 1.00 92.56 79 GLU A N 1
ATOM 602 C CA . GLU A 1 79 ? -1.775 7.489 -9.217 1.00 92.56 79 GLU A CA 1
ATOM 603 C C . GLU A 1 79 ? -0.840 8.020 -10.318 1.00 92.56 79 GLU A C 1
ATOM 605 O O . GLU A 1 79 ? -0.486 7.281 -11.240 1.00 92.56 79 GLU A O 1
ATOM 610 N N . THR A 1 80 ? -0.388 9.275 -10.231 1.00 91.88 80 THR A N 1
ATOM 611 C CA . THR A 1 80 ? 0.639 9.789 -11.154 1.00 91.88 80 THR A CA 1
ATOM 612 C C . THR A 1 80 ? 1.986 9.092 -10.963 1.00 91.88 80 THR A C 1
ATOM 614 O O . THR A 1 80 ? 2.711 8.860 -11.932 1.00 91.88 80 THR A O 1
ATOM 617 N N . SER A 1 81 ? 2.303 8.710 -9.724 1.00 91.38 81 SER A N 1
ATOM 618 C CA . SER A 1 81 ? 3.586 8.121 -9.332 1.00 91.38 81 SER A CA 1
ATOM 619 C C . SER A 1 81 ? 3.491 6.621 -9.045 1.00 91.38 81 SER A C 1
ATOM 621 O O . SER A 1 81 ? 4.461 5.888 -9.275 1.00 91.38 81 SER A O 1
ATOM 623 N N . VAL A 1 82 ? 2.321 6.143 -8.606 1.00 94.12 82 VAL A N 1
ATOM 624 C CA . VAL A 1 82 ? 2.075 4.743 -8.249 1.00 94.12 82 VAL A CA 1
ATOM 625 C C . VAL A 1 82 ? 1.019 4.095 -9.139 1.00 94.12 82 VAL A C 1
ATOM 627 O O . VAL A 1 82 ? 0.064 4.722 -9.577 1.00 94.12 82 VAL A O 1
ATOM 630 N N . SER A 1 83 ? 1.160 2.798 -9.393 1.00 94.81 83 SER A N 1
ATOM 631 C CA . SER A 1 83 ? 0.153 2.008 -10.096 1.00 94.81 83 SER A CA 1
ATOM 632 C C . SER A 1 83 ? -0.756 1.299 -9.098 1.00 94.81 83 SER A C 1
ATOM 634 O O . SER A 1 83 ? -0.310 0.395 -8.384 1.00 94.81 83 SER A O 1
ATOM 636 N N . ALA A 1 84 ? -2.052 1.622 -9.118 1.00 94.00 84 ALA A N 1
ATOM 637 C CA . ALA A 1 84 ? -3.063 0.924 -8.319 1.00 94.00 84 ALA A CA 1
ATOM 638 C C . ALA A 1 84 ? -3.045 -0.604 -8.545 1.00 94.00 84 ALA A C 1
ATOM 640 O O . ALA A 1 84 ? -3.188 -1.388 -7.609 1.00 94.00 84 ALA A O 1
ATOM 641 N N . SER A 1 85 ? -2.780 -1.048 -9.779 1.00 93.75 85 SER A N 1
ATOM 642 C CA . SER A 1 85 ? -2.687 -2.476 -10.113 1.00 93.75 85 SER A CA 1
ATOM 643 C C . SER A 1 85 ? -1.506 -3.176 -9.422 1.00 93.75 85 SER A C 1
ATOM 645 O O . SER A 1 85 ? -1.652 -4.291 -8.914 1.00 93.75 85 SER A O 1
ATOM 647 N N . LYS A 1 86 ? -0.349 -2.503 -9.334 1.00 95.06 86 LYS A N 1
ATOM 648 C CA . LYS A 1 86 ? 0.838 -3.014 -8.632 1.00 95.06 86 LYS A CA 1
ATOM 649 C C . LYS A 1 86 ? 0.654 -2.975 -7.120 1.00 95.06 86 LYS A C 1
ATOM 651 O O . LYS A 1 86 ? 1.122 -3.884 -6.444 1.00 95.06 86 LYS A O 1
ATOM 656 N N . LEU A 1 87 ? -0.060 -1.979 -6.596 1.00 94.94 87 LEU A N 1
ATOM 657 C CA . LEU A 1 87 ? -0.409 -1.906 -5.177 1.00 94.94 87 LEU A CA 1
ATOM 658 C C . LEU A 1 87 ? -1.289 -3.092 -4.754 1.00 94.94 87 LEU A C 1
ATOM 660 O O . LEU A 1 87 ? -1.019 -3.731 -3.740 1.00 94.94 87 LEU A O 1
ATOM 664 N N . VAL A 1 88 ? -2.289 -3.447 -5.565 1.00 95.19 88 VAL A N 1
ATOM 665 C CA . VAL A 1 88 ? -3.135 -4.626 -5.315 1.00 95.19 88 VAL A CA 1
ATOM 666 C C . VAL A 1 88 ? -2.340 -5.929 -5.453 1.00 95.19 88 VAL A C 1
ATOM 668 O O . VAL A 1 88 ? -2.540 -6.857 -4.666 1.00 95.19 88 VAL A O 1
ATOM 671 N N . HIS A 1 89 ? -1.408 -6.004 -6.408 1.00 94.06 89 HIS A N 1
ATOM 672 C CA . HIS A 1 89 ? -0.496 -7.145 -6.529 1.00 94.06 89 HIS A CA 1
ATOM 673 C C . HIS A 1 89 ? 0.389 -7.295 -5.283 1.00 94.06 89 HIS A C 1
ATOM 675 O O . HIS A 1 89 ? 0.463 -8.379 -4.710 1.00 94.06 89 HIS A O 1
ATOM 681 N N . LEU A 1 90 ? 0.982 -6.197 -4.813 1.00 95.19 90 LEU A N 1
ATOM 682 C CA . LEU A 1 90 ? 1.778 -6.149 -3.589 1.00 95.19 90 LEU A CA 1
ATOM 683 C C . LEU A 1 90 ? 0.968 -6.592 -2.365 1.00 95.19 90 LEU A C 1
ATOM 685 O O . LEU A 1 90 ? 1.445 -7.385 -1.556 1.00 95.19 90 LEU A O 1
ATOM 689 N N . ALA A 1 91 ? -0.270 -6.111 -2.241 1.00 94.88 91 ALA A N 1
ATOM 690 C CA . ALA A 1 91 ? -1.171 -6.489 -1.159 1.00 94.88 91 ALA A CA 1
ATOM 691 C C . ALA A 1 91 ? -1.387 -8.014 -1.128 1.00 94.88 91 ALA A C 1
ATOM 693 O O . ALA A 1 91 ? -1.288 -8.651 -0.077 1.00 94.88 91 ALA A O 1
ATOM 694 N N . LYS A 1 92 ? -1.599 -8.620 -2.303 1.00 93.06 92 LYS A N 1
ATOM 695 C CA . LYS A 1 92 ? -1.730 -10.071 -2.461 1.00 93.06 92 LYS A CA 1
ATOM 696 C C . LYS A 1 92 ? -0.442 -10.817 -2.093 1.00 93.06 92 LYS A C 1
ATOM 698 O O . LYS A 1 92 ? -0.521 -11.794 -1.350 1.00 93.06 92 LYS A O 1
ATOM 703 N N . ASP A 1 93 ? 0.715 -10.354 -2.561 1.00 92.88 93 ASP A N 1
ATOM 704 C CA . ASP A 1 93 ? 2.021 -10.966 -2.266 1.00 92.88 93 ASP A CA 1
ATOM 705 C C . ASP A 1 93 ? 2.366 -10.935 -0.772 1.00 92.88 93 ASP A C 1
ATOM 707 O O . ASP A 1 93 ? 2.985 -11.861 -0.246 1.00 92.88 93 ASP A O 1
ATOM 711 N N . CYS A 1 94 ? 1.929 -9.890 -0.071 1.00 92.94 94 CYS A N 1
ATOM 712 C CA . CYS A 1 94 ? 2.096 -9.741 1.373 1.00 92.94 94 CYS A CA 1
ATOM 713 C C . CYS A 1 94 ? 1.013 -10.461 2.199 1.00 92.94 94 CYS A C 1
ATOM 715 O O . CYS A 1 94 ? 1.008 -10.339 3.423 1.00 92.94 94 CYS A O 1
ATOM 717 N N . GLY A 1 95 ? 0.092 -11.202 1.570 1.00 92.00 95 GLY A N 1
ATOM 718 C CA . GLY A 1 95 ? -0.962 -11.946 2.269 1.00 92.00 95 GLY A CA 1
ATOM 719 C C . GLY A 1 95 ? -2.135 -11.092 2.767 1.00 92.00 95 GLY A C 1
ATOM 720 O O . GLY A 1 95 ? -2.930 -11.570 3.574 1.00 92.00 95 GLY A O 1
ATOM 721 N N . LYS A 1 96 ? -2.277 -9.859 2.270 1.00 92.75 96 LYS A N 1
ATOM 722 C CA . LYS A 1 96 ? -3.405 -8.951 2.533 1.00 92.75 96 LYS A CA 1
ATOM 723 C C . LYS A 1 96 ? -4.167 -8.624 1.242 1.00 92.75 96 LYS A C 1
ATOM 725 O O . LYS A 1 96 ? -4.137 -7.484 0.783 1.00 92.75 96 LYS A O 1
ATOM 730 N N . PRO A 1 97 ? -4.817 -9.606 0.597 1.00 92.25 97 PRO A N 1
ATOM 731 C CA . PRO A 1 97 ? -5.496 -9.365 -0.669 1.00 92.25 97 PRO A CA 1
ATOM 732 C C . PRO A 1 97 ? -6.673 -8.397 -0.496 1.00 92.25 97 PRO A C 1
ATOM 734 O O . PRO A 1 97 ? -7.502 -8.561 0.397 1.00 92.25 97 PRO A O 1
ATOM 737 N N . VAL A 1 98 ? -6.776 -7.423 -1.400 1.00 93.12 98 VAL A N 1
ATOM 738 C CA . VAL A 1 98 ? -7.944 -6.539 -1.490 1.00 93.12 98 VAL A CA 1
ATOM 739 C C . VAL A 1 98 ? -9.079 -7.290 -2.211 1.00 93.12 98 VAL A C 1
ATOM 741 O O . VAL A 1 98 ? -8.805 -7.982 -3.199 1.00 93.12 98 VAL A O 1
ATOM 744 N N . PRO A 1 99 ? -10.344 -7.206 -1.750 1.00 91.69 99 PRO A N 1
ATOM 745 C CA . PRO A 1 99 ? -11.436 -7.983 -2.329 1.00 91.69 99 PRO A CA 1
ATOM 746 C C . PRO A 1 99 ? -11.692 -7.644 -3.800 1.00 91.69 99 PRO A C 1
ATOM 748 O O . PRO A 1 99 ? -11.752 -6.475 -4.184 1.00 91.69 99 PRO A O 1
ATOM 751 N N . VAL A 1 100 ? -11.914 -8.676 -4.614 1.00 91.56 100 VAL A N 1
ATOM 752 C CA . VAL A 1 100 ? -12.289 -8.527 -6.029 1.00 91.56 100 VAL A CA 1
ATOM 753 C C . VAL A 1 100 ? -13.546 -7.669 -6.181 1.00 91.56 100 VAL A C 1
ATOM 755 O O . VAL A 1 100 ? -14.438 -7.712 -5.336 1.00 91.56 100 VAL A O 1
ATOM 758 N N . GLY A 1 101 ? -13.613 -6.867 -7.243 1.00 89.31 101 GLY A N 1
ATOM 759 C CA . GLY A 1 101 ? -14.705 -5.912 -7.455 1.00 89.31 101 GLY A CA 1
ATOM 760 C C . GLY A 1 101 ? -14.618 -4.635 -6.610 1.00 89.31 101 GLY A C 1
ATOM 761 O O . GLY A 1 101 ? -15.346 -3.685 -6.896 1.00 89.31 101 GLY A O 1
ATOM 762 N N . SER A 1 102 ? -13.713 -4.559 -5.626 1.00 90.56 102 SER A N 1
ATOM 763 C CA . SER A 1 102 ? -13.455 -3.310 -4.898 1.00 90.56 102 SER A CA 1
ATOM 764 C C . SER A 1 102 ? -12.656 -2.324 -5.754 1.00 90.56 102 SER A C 1
ATOM 766 O O . SER A 1 102 ? -11.926 -2.712 -6.673 1.00 90.56 102 SER A O 1
ATOM 768 N N . LYS A 1 103 ? -12.797 -1.034 -5.441 1.00 91.62 103 LYS A N 1
ATOM 769 C CA . LYS A 1 103 ? -12.015 0.049 -6.046 1.00 91.62 103 LYS A CA 1
ATOM 770 C C . LYS A 1 103 ? -10.690 0.228 -5.306 1.00 91.62 103 LYS A C 1
ATOM 772 O O . LYS A 1 103 ? -10.649 0.127 -4.081 1.00 91.62 103 LYS A O 1
ATOM 777 N N . CYS A 1 104 ? -9.634 0.494 -6.063 1.00 93.62 104 CYS A N 1
ATOM 778 C CA . CYS A 1 104 ? -8.338 0.939 -5.579 1.00 93.62 104 CYS A CA 1
ATOM 779 C C . CYS A 1 104 ? -7.952 2.182 -6.384 1.00 93.62 104 CYS A C 1
ATOM 781 O O . CYS A 1 104 ? -7.537 2.059 -7.538 1.00 93.62 104 CYS A O 1
ATOM 783 N N . GLY A 1 105 ? -8.208 3.361 -5.816 1.00 91.25 105 GLY A N 1
ATOM 784 C CA . GLY A 1 105 ? -8.254 4.624 -6.546 1.00 91.25 105 GLY A CA 1
ATOM 785 C C . GLY A 1 105 ? -9.269 4.561 -7.689 1.00 91.25 105 GLY A C 1
ATOM 786 O O . GLY A 1 105 ? -10.422 4.151 -7.512 1.00 91.25 105 GLY A O 1
ATOM 787 N N . SER A 1 106 ? -8.811 4.891 -8.888 1.00 92.00 106 SER A N 1
ATOM 788 C CA . SER A 1 106 ? -9.569 4.830 -10.139 1.00 92.00 106 SER A CA 1
ATOM 789 C C . SER A 1 106 ? -9.684 3.408 -10.701 1.00 92.00 106 SER A C 1
ATOM 791 O O . SER A 1 106 ? -10.518 3.140 -11.572 1.00 92.00 106 SER A O 1
ATOM 793 N N . TRP A 1 107 ? -8.854 2.471 -10.232 1.00 92.38 107 TRP A N 1
ATOM 794 C CA . TRP A 1 107 ? -8.794 1.111 -10.762 1.00 92.38 107 TRP A CA 1
ATOM 795 C C . TRP A 1 107 ? -9.768 0.169 -10.050 1.00 92.38 107 TRP A C 1
ATOM 797 O O . TRP A 1 107 ? -9.939 0.202 -8.835 1.00 92.38 107 TRP A O 1
ATOM 807 N N . THR A 1 108 ? -10.419 -0.712 -10.810 1.00 93.31 108 THR A N 1
ATOM 808 C CA . THR A 1 108 ? -11.329 -1.728 -10.252 1.00 93.31 108 THR A CA 1
ATOM 809 C C . THR A 1 108 ? -10.672 -3.085 -10.339 1.00 93.31 108 THR A C 1
ATOM 811 O O . THR A 1 108 ? -10.239 -3.477 -11.422 1.00 93.31 108 THR A O 1
ATOM 814 N N . ILE A 1 109 ? -10.630 -3.809 -9.221 1.00 92.62 109 ILE A N 1
ATOM 815 C CA . ILE A 1 109 ? -9.976 -5.115 -9.162 1.00 92.62 109 ILE A CA 1
ATOM 816 C C . ILE A 1 109 ? -10.786 -6.112 -10.001 1.00 92.62 109 ILE A C 1
ATOM 818 O O . 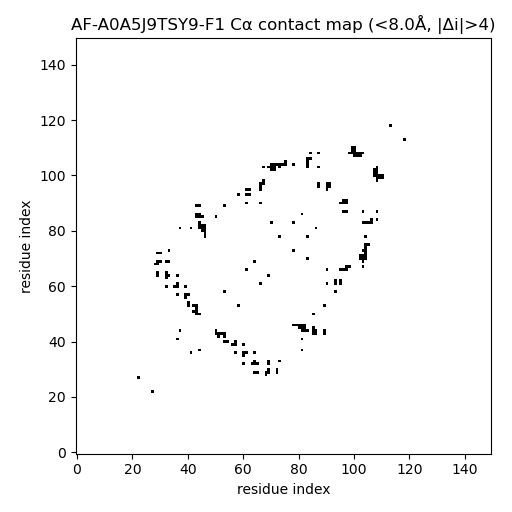ILE A 1 109 ? -11.922 -6.429 -9.624 1.00 92.62 109 ILE A O 1
ATOM 822 N N . PRO A 1 110 ? -10.238 -6.623 -11.120 1.00 87.62 110 PRO A N 1
ATOM 823 C CA . PRO A 1 110 ? -10.952 -7.559 -11.963 1.00 87.62 110 PRO A CA 1
ATOM 824 C C . PRO A 1 110 ? -11.075 -8.916 -11.260 1.00 87.62 110 PRO A C 1
ATOM 826 O O . PRO A 1 110 ? -10.228 -9.278 -10.433 1.00 87.62 110 PRO A O 1
ATOM 829 N N . PRO A 1 111 ? -12.105 -9.708 -11.598 1.00 84.00 111 PRO A N 1
ATOM 830 C CA . PRO A 1 111 ? -12.156 -11.094 -11.168 1.00 84.00 111 PRO A CA 1
ATOM 831 C C . PRO A 1 111 ? -10.929 -11.853 -11.703 1.00 84.00 111 PRO A C 1
ATOM 833 O O . PRO A 1 111 ? -10.443 -11.549 -12.799 1.00 84.00 111 PRO A O 1
ATOM 836 N N . PRO A 1 112 ? -10.411 -12.848 -10.961 1.00 75.88 112 PRO A N 1
ATOM 837 C CA . PRO A 1 112 ? -9.304 -13.662 -11.437 1.00 75.88 112 PRO A CA 1
ATOM 838 C C . PRO A 1 112 ? -9.699 -14.321 -12.760 1.00 75.88 112 PRO A C 1
ATOM 840 O O . PRO A 1 112 ? -10.722 -15.003 -12.842 1.00 75.88 112 PRO A O 1
ATOM 843 N N . LEU A 1 113 ? -8.880 -14.117 -13.795 1.00 65.81 113 LEU A N 1
ATOM 844 C CA . LEU A 1 113 ? -9.045 -14.798 -15.073 1.00 65.81 113 LEU A CA 1
ATOM 845 C C . LEU A 1 113 ? -9.004 -16.304 -14.803 1.00 65.81 113 LEU A C 1
ATOM 847 O O . LEU A 1 113 ? -7.997 -16.844 -14.338 1.00 65.81 113 LEU A O 1
ATOM 851 N N . SER A 1 114 ? -10.133 -16.971 -15.028 1.00 55.91 114 SER A N 1
ATOM 852 C CA . SER A 1 114 ? -10.314 -18.392 -14.757 1.00 55.91 114 SER A CA 1
ATOM 853 C C . SER A 1 114 ? -9.564 -19.225 -15.797 1.00 55.91 114 SER A C 1
ATOM 855 O O . SER A 1 114 ? -10.144 -19.796 -16.715 1.00 55.91 114 SER A O 1
ATOM 857 N N . SER A 1 115 ? -8.242 -19.322 -15.652 1.00 51.41 115 SER A N 1
ATOM 858 C CA . SER A 1 115 ? -7.488 -20.368 -16.335 1.00 51.41 115 SER A CA 1
ATOM 859 C C . SER A 1 115 ? -7.956 -21.742 -15.810 1.00 51.41 115 SER A C 1
ATOM 861 O O . SER A 1 115 ? -8.228 -21.876 -14.608 1.00 51.41 115 SER A O 1
ATOM 863 N N . PRO A 1 116 ? -8.059 -22.787 -16.660 1.00 55.69 116 PRO A N 1
ATOM 864 C CA . PRO A 1 116 ? -8.572 -24.108 -16.265 1.00 55.69 116 PRO A CA 1
ATOM 865 C C . PRO A 1 116 ? -7.875 -24.724 -15.038 1.00 55.69 116 PRO A C 1
ATOM 867 O O . PRO A 1 116 ? -8.470 -25.529 -14.326 1.00 55.69 116 PRO A O 1
ATOM 870 N N . SER A 1 117 ? -6.639 -24.303 -14.750 1.00 50.50 117 SER A N 1
ATOM 871 C CA . SER A 1 117 ? -5.813 -24.784 -13.637 1.00 50.50 117 SER A CA 1
ATOM 872 C C . SER A 1 117 ? -6.284 -24.297 -12.249 1.00 50.50 117 SER A C 1
ATOM 874 O O . SER A 1 117 ? -6.208 -25.036 -11.267 1.00 50.50 117 SER A O 1
ATOM 876 N N . GLN A 1 118 ? -6.872 -23.097 -12.139 1.00 50.62 118 GLN A N 1
ATOM 877 C CA . GLN A 1 118 ? -7.306 -22.515 -10.851 1.00 50.62 118 GLN A CA 1
ATOM 878 C C . GLN A 1 118 ? -8.635 -23.090 -10.317 1.00 50.62 118 GLN A C 1
ATOM 880 O O . GLN A 1 118 ? -8.943 -22.956 -9.128 1.00 50.62 118 GLN A O 1
ATOM 885 N N . ARG A 1 119 ? -9.408 -23.792 -11.161 1.00 50.75 119 ARG A N 1
ATOM 886 C CA . ARG A 1 119 ? -10.709 -24.393 -10.801 1.00 50.75 119 ARG A CA 1
ATOM 887 C C . ARG A 1 119 ? -10.595 -25.443 -9.683 1.00 50.75 119 ARG A C 1
ATOM 889 O O . ARG A 1 119 ? -11.549 -25.646 -8.936 1.00 50.75 119 ARG A O 1
ATOM 896 N N . ASN A 1 120 ? -9.427 -26.065 -9.522 1.00 51.06 120 ASN A N 1
ATOM 897 C CA . ASN A 1 120 ? -9.208 -27.124 -8.532 1.00 51.06 120 ASN A CA 1
ATOM 898 C C . ASN A 1 120 ? -8.829 -26.617 -7.123 1.00 51.06 120 ASN A C 1
ATOM 900 O O . ASN A 1 120 ? -8.904 -27.396 -6.171 1.00 51.06 120 ASN A O 1
ATOM 904 N N . MET A 1 121 ? -8.471 -25.334 -6.950 1.00 51.34 121 MET A N 1
ATOM 905 C CA . MET A 1 121 ? -8.175 -24.757 -5.623 1.00 51.34 121 MET A CA 1
ATOM 906 C C . MET A 1 121 ? -9.369 -24.039 -4.977 1.00 51.34 121 MET A C 1
ATOM 908 O O . MET A 1 121 ? -9.517 -24.092 -3.758 1.00 51.34 121 MET A O 1
ATOM 912 N N . HIS A 1 122 ? -10.271 -23.450 -5.770 1.00 54.41 122 HIS A N 1
ATOM 913 C CA . HIS A 1 122 ? -11.438 -22.713 -5.255 1.00 54.41 122 HIS A CA 1
ATOM 914 C C . HIS A 1 122 ? -12.471 -23.588 -4.516 1.00 54.41 122 HIS A C 1
ATOM 916 O O . HIS A 1 122 ? -13.300 -23.069 -3.777 1.00 54.41 122 HIS A O 1
ATOM 922 N N . LYS A 1 123 ? -12.417 -24.920 -4.662 1.00 51.97 123 LYS A N 1
ATOM 923 C CA . LYS A 1 123 ? -13.329 -25.843 -3.962 1.00 51.97 123 LYS A CA 1
ATOM 924 C C . LYS A 1 123 ? -12.968 -26.118 -2.494 1.00 51.97 123 LYS A C 1
ATOM 926 O O . LYS A 1 123 ? -13.720 -26.835 -1.842 1.00 51.97 123 LYS A O 1
ATOM 931 N N . ARG A 1 124 ? -11.847 -25.608 -1.960 1.00 49.56 124 ARG A N 1
ATOM 932 C CA . ARG A 1 124 ? -11.322 -26.062 -0.652 1.00 49.56 124 ARG A CA 1
ATOM 933 C C . ARG A 1 124 ? -11.253 -25.049 0.492 1.00 49.56 124 ARG A C 1
ATOM 935 O O . ARG A 1 124 ? -10.705 -25.392 1.534 1.00 49.56 124 ARG A O 1
ATOM 942 N N . GLY A 1 125 ? -11.851 -23.864 0.393 1.00 53.91 125 GLY A N 1
ATOM 943 C CA . GLY A 1 125 ? -11.890 -23.012 1.584 1.00 53.91 125 GLY A CA 1
ATOM 944 C C . GLY A 1 125 ? -12.458 -21.625 1.387 1.00 53.91 125 GLY A C 1
ATOM 945 O O . GLY A 1 125 ? -11.709 -20.659 1.359 1.00 53.91 125 GLY A O 1
ATOM 946 N N . ALA A 1 126 ? -13.782 -21.522 1.349 1.00 42.81 126 ALA A N 1
ATOM 947 C CA . ALA A 1 126 ? -14.455 -20.311 1.789 1.00 42.81 126 ALA A CA 1
ATOM 948 C C . ALA A 1 126 ? -14.875 -20.540 3.247 1.00 42.81 126 ALA A C 1
ATOM 950 O O . ALA A 1 126 ? -15.852 -21.240 3.506 1.00 42.81 126 ALA A O 1
ATOM 951 N N . ARG A 1 127 ? -14.116 -20.004 4.211 1.00 47.22 127 ARG A N 1
ATOM 952 C CA . ARG A 1 127 ? -14.689 -19.710 5.531 1.00 47.22 127 ARG A CA 1
ATOM 953 C C . ARG A 1 127 ? -15.195 -18.271 5.470 1.00 47.22 127 ARG A C 1
ATOM 955 O O . ARG A 1 127 ? -14.383 -17.390 5.192 1.00 47.22 127 ARG A O 1
ATOM 962 N N . PRO A 1 128 ? -16.493 -18.017 5.683 1.00 45.97 128 PRO A N 1
ATOM 963 C CA . PRO A 1 128 ? -16.975 -16.656 5.849 1.00 45.97 128 PRO A CA 1
ATOM 964 C C . PRO A 1 128 ? -16.348 -16.048 7.108 1.00 45.97 128 PRO A C 1
ATOM 966 O O . PRO A 1 128 ? -16.190 -16.732 8.123 1.00 45.97 128 PRO A O 1
ATOM 969 N N . CYS A 1 129 ? -15.977 -14.770 7.039 1.00 41.31 129 CYS A N 1
ATOM 970 C CA . CYS A 1 129 ? -15.608 -14.000 8.219 1.00 41.31 129 CYS A CA 1
ATOM 971 C C . CYS A 1 129 ? -16.814 -13.958 9.164 1.00 41.31 129 CYS A C 1
ATOM 973 O O . CYS A 1 129 ? -17.861 -13.413 8.818 1.00 41.31 129 CYS A O 1
ATOM 975 N N . ALA A 1 130 ? -16.668 -14.566 10.340 1.00 39.91 130 ALA A N 1
ATOM 976 C CA . ALA A 1 130 ? -17.597 -14.395 11.442 1.00 39.91 130 ALA A CA 1
ATOM 977 C C . ALA A 1 130 ? -17.480 -12.958 11.966 1.00 39.91 130 ALA A C 1
ATOM 979 O O . ALA A 1 130 ? -16.377 -12.476 12.228 1.00 39.91 130 ALA A O 1
ATOM 980 N N . ALA A 1 131 ? -18.620 -12.284 12.105 1.00 40.28 131 ALA A N 1
ATOM 981 C CA . ALA A 1 131 ? -18.724 -11.040 12.850 1.00 40.28 131 ALA A CA 1
ATOM 982 C C . ALA A 1 131 ? -18.355 -11.294 14.325 1.00 40.28 131 ALA A C 1
ATOM 984 O O . ALA A 1 131 ? -18.819 -12.291 14.887 1.00 40.28 131 ALA A O 1
ATOM 985 N N . PRO A 1 132 ? -17.562 -10.434 14.983 1.00 43.16 132 PRO A N 1
ATOM 986 C CA . PRO A 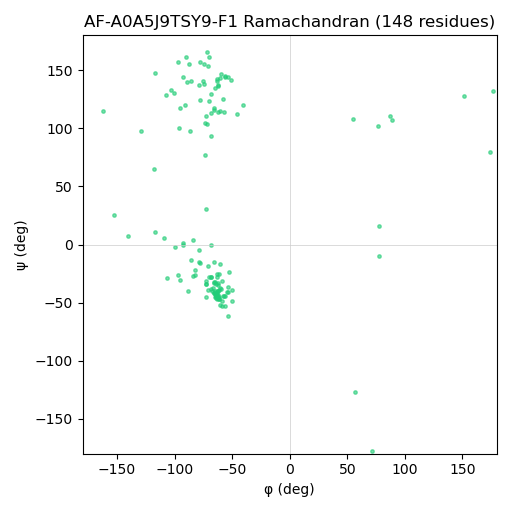1 132 ? -17.424 -10.499 16.427 1.00 43.16 132 PRO A CA 1
ATOM 987 C C . PRO A 1 132 ? -18.709 -9.968 17.068 1.00 43.16 132 PRO A C 1
ATOM 989 O O . PRO A 1 132 ? -18.982 -8.770 17.082 1.00 43.16 132 PRO A O 1
ATOM 992 N N . THR A 1 133 ? -19.520 -10.890 17.579 1.00 46.19 133 THR A N 1
ATOM 993 C CA . THR A 1 133 ? -20.524 -10.585 18.595 1.00 46.19 133 THR A CA 1
ATOM 994 C C . THR A 1 133 ? -19.787 -10.172 19.869 1.00 46.19 133 THR A C 1
ATOM 996 O O . THR A 1 133 ? -19.022 -10.951 20.433 1.00 46.19 133 THR A O 1
ATOM 999 N N . GLU A 1 134 ? -20.000 -8.927 20.285 1.00 44.84 134 GLU A N 1
ATOM 1000 C CA . GLU A 1 134 ? -19.790 -8.420 21.643 1.00 44.84 134 GLU A CA 1
ATOM 1001 C C . GLU A 1 134 ? -20.257 -9.437 22.702 1.00 44.84 134 GLU A C 1
ATOM 1003 O O . GLU A 1 134 ? -21.440 -9.769 22.719 1.00 44.84 134 GLU A O 1
ATOM 1008 N N . LEU A 1 135 ? -19.360 -9.913 23.583 1.00 41.41 135 LEU A N 1
ATOM 1009 C CA . LEU A 1 135 ? -19.522 -9.830 25.047 1.00 41.41 135 LEU A CA 1
ATOM 1010 C C . LEU A 1 135 ? -18.380 -10.521 25.836 1.00 41.41 135 LEU A C 1
ATOM 1012 O O . LEU A 1 135 ? -18.106 -11.707 25.680 1.00 41.41 135 LEU A O 1
ATOM 1016 N N . LEU A 1 136 ? -17.890 -9.756 26.821 1.00 45.59 136 LEU A N 1
ATOM 1017 C CA . LEU A 1 136 ? -17.431 -10.131 28.172 1.00 45.59 136 LEU A CA 1
ATOM 1018 C C . LEU A 1 136 ? -15.974 -10.589 28.435 1.00 45.59 136 LEU A C 1
ATOM 1020 O O . LEU A 1 136 ? -15.590 -11.739 28.270 1.00 45.59 136 LEU A O 1
ATOM 1024 N N . VAL A 1 137 ? -15.296 -9.670 29.143 1.00 41.78 137 VAL A N 1
ATOM 1025 C CA . VAL A 1 137 ? -14.572 -9.876 30.419 1.00 41.78 137 VAL A CA 1
ATOM 1026 C C . VAL A 1 137 ? -13.105 -10.308 30.352 1.00 41.78 137 VAL A C 1
ATOM 1028 O O . VAL A 1 137 ? -12.759 -11.469 30.208 1.00 41.78 137 VAL A O 1
ATOM 1031 N N . GLY A 1 138 ? -12.251 -9.332 30.678 1.00 36.69 138 GLY A N 1
ATOM 1032 C CA . GLY A 1 138 ? -11.318 -9.463 31.798 1.00 36.69 138 GLY A CA 1
ATOM 1033 C C . GLY A 1 138 ? -10.082 -10.335 31.587 1.00 36.69 138 GLY A C 1
ATOM 1034 O O . GLY A 1 138 ? -10.106 -11.531 31.830 1.00 36.69 138 GLY A O 1
ATOM 1035 N N . LEU A 1 139 ? -8.943 -9.682 31.345 1.00 38.56 139 LEU A N 1
ATOM 1036 C CA . LEU A 1 139 ? -7.821 -9.564 32.294 1.00 38.56 139 LEU A CA 1
ATOM 1037 C C . LEU A 1 139 ? -6.482 -9.409 31.557 1.00 38.56 139 LEU A C 1
ATOM 1039 O O . LEU A 1 139 ? -6.061 -10.254 30.782 1.00 38.56 139 LEU A O 1
ATOM 1043 N N . ARG A 1 140 ? -5.764 -8.354 31.965 1.00 45.84 140 ARG A N 1
ATOM 1044 C CA . ARG A 1 140 ? -4.301 -8.294 32.105 1.00 45.84 140 ARG A CA 1
ATOM 1045 C C . ARG A 1 140 ? -3.466 -8.669 30.873 1.00 45.84 140 ARG A C 1
ATOM 1047 O O . ARG A 1 140 ? -3.127 -9.828 30.675 1.00 45.84 140 ARG A O 1
ATOM 1054 N N . ARG A 1 141 ? -2.854 -7.642 30.277 1.00 44.84 141 ARG A N 1
ATOM 1055 C CA . ARG A 1 141 ? -1.383 -7.521 30.189 1.00 44.84 141 ARG A CA 1
ATOM 1056 C C . ARG A 1 141 ? -1.000 -6.075 29.863 1.00 44.84 141 ARG A C 1
ATOM 1058 O O . ARG A 1 141 ? -1.304 -5.565 28.796 1.00 44.84 141 ARG A O 1
ATOM 1065 N N . LYS A 1 142 ? -0.323 -5.421 30.815 1.00 40.50 142 LYS A N 1
ATOM 1066 C CA . LYS A 1 142 ? 0.485 -4.220 30.558 1.00 40.50 142 LYS A CA 1
ATOM 1067 C C . LYS A 1 142 ? 1.529 -4.535 29.479 1.00 40.50 142 LYS A C 1
ATOM 1069 O O . LYS A 1 142 ? 2.188 -5.568 29.606 1.00 40.50 142 LYS A O 1
ATOM 1074 N N . PRO A 1 143 ? 1.854 -3.570 28.611 1.00 40.09 143 PRO A N 1
ATOM 1075 C CA . PRO A 1 143 ? 3.220 -3.361 28.170 1.00 40.09 143 PRO A CA 1
ATOM 1076 C C . PRO A 1 143 ? 3.831 -2.192 28.945 1.00 40.09 143 PRO A C 1
ATOM 1078 O O . PRO A 1 143 ? 3.253 -1.123 29.131 1.00 40.09 143 PRO A O 1
ATOM 1081 N N . LYS A 1 144 ? 5.019 -2.467 29.462 1.00 42.41 144 LYS A N 1
ATOM 1082 C CA . LYS A 1 144 ? 5.934 -1.581 30.165 1.00 42.41 144 LYS A CA 1
ATOM 1083 C C . LYS A 1 144 ? 6.522 -0.618 29.123 1.00 42.41 144 LYS A C 1
ATOM 1085 O O . LYS A 1 144 ? 7.369 -1.042 28.349 1.00 42.41 144 LYS A O 1
ATOM 1090 N N . TYR A 1 145 ? 6.063 0.634 29.068 1.00 44.56 145 TYR A N 1
ATOM 1091 C CA . TYR A 1 145 ? 6.759 1.662 28.289 1.00 44.56 145 TYR A CA 1
ATOM 1092 C C . TYR A 1 145 ? 8.043 2.015 29.044 1.00 44.56 145 TYR A C 1
ATOM 1094 O O . TYR A 1 145 ? 7.993 2.533 30.161 1.00 44.56 145 TYR A O 1
ATOM 1102 N N . LEU A 1 146 ? 9.181 1.624 28.473 1.00 44.72 146 LEU A N 1
ATOM 1103 C CA . LEU A 1 146 ? 10.496 2.038 28.929 1.00 44.72 146 LEU A CA 1
ATOM 1104 C C . LEU A 1 146 ? 10.730 3.461 28.411 1.00 44.72 146 LEU A C 1
ATOM 1106 O O . LEU A 1 146 ? 10.582 3.747 27.227 1.00 44.72 146 LEU A O 1
ATOM 1110 N N . GLN A 1 147 ? 11.014 4.330 29.367 1.00 40.81 147 GLN A N 1
ATOM 1111 C CA . GLN A 1 147 ? 11.345 5.743 29.267 1.00 40.81 147 GLN A CA 1
ATOM 1112 C C . GLN A 1 147 ? 12.483 6.010 28.253 1.00 40.81 147 GLN A C 1
ATOM 1114 O O . GLN A 1 147 ? 13.443 5.237 28.233 1.00 40.81 147 GLN A O 1
ATOM 1119 N N . PRO A 1 148 ? 12.443 7.095 27.459 1.00 44.53 148 PRO A N 1
ATOM 1120 C CA . PRO A 1 148 ? 13.636 7.598 26.788 1.00 44.53 148 PRO A CA 1
ATOM 1121 C C . PRO A 1 148 ? 14.558 8.339 27.772 1.00 44.53 148 PRO A C 1
ATOM 1123 O O . PRO A 1 148 ? 14.101 9.043 28.672 1.00 44.53 148 PRO A O 1
ATOM 1126 N N . GLN A 1 149 ? 15.860 8.117 27.591 1.00 46.53 149 GLN A N 1
ATOM 1127 C CA . GLN A 1 149 ? 16.975 8.782 28.265 1.00 46.53 149 GLN A CA 1
ATOM 1128 C C . GLN A 1 149 ? 17.244 10.177 27.675 1.00 46.53 149 GLN A C 1
ATOM 1130 O O . GLN A 1 149 ? 17.011 10.381 26.483 1.00 46.53 149 GLN A O 1
ATOM 1135 N N . ALA A 1 150 ? 17.879 11.002 28.520 1.00 37.22 150 ALA A N 1
ATOM 1136 C CA . ALA A 1 150 ? 18.509 12.316 28.314 1.00 37.22 150 ALA A CA 1
ATOM 1137 C C . ALA A 1 150 ? 17.668 13.514 28.773 1.00 37.22 150 ALA A C 1
ATOM 1139 O O . ALA A 1 150 ? 16.702 13.889 28.077 1.00 37.22 150 ALA A O 1
#

Organism: NCBI:txid38414

Sequence (150 aa):
MTMKVTIPILVFVFAFNVFTTYQSCGEQDCHEEKELVMAKCIATITNHGPYAPPNLPCRQAVAASDMVCICRTLSHLDETSVSASKLVHLAKDCGKPVPVGSKCGSWTIPPPLSSPSQRNMHKRGARPCAAPTELLVGLRRKPKYLQPQA

Radius of gyration: 22.18 Å; Cα contacts (8 Å, |Δi|>4): 122; chains: 1; bounding box: 39×55×65 Å

Nearest PDB structures (foldseek):
  1upw-assembly1_A  TM=2.036E-01  e=8.549E+00  Homo sapiens

Mean predicted aligned error: 15.32 Å

pLDDT: mean 76.12, std 20.78, range [36.69, 96.25]

Secondary structure (DSSP, 8-state):
--HHHHHHHHHHHHHHHHHHHHTTSS---THHHHHHHHHHHHHHHBSSSSPPPPPHHHHHHHHHS-HHHHHHH--HHHHHHB-HHHHHHHHHHTT-PPPTT-EETTEE-PPP---TTGGGTTTS---------------------PPPP-